Protein AF-A0A5M4AMH2-F1 (afdb_monomer_lite)

pLDDT: mean 90.19, std 12.33, range [43.44, 98.75]

Foldseek 3Di:
DDFPDDDVVVVVVVLVVVLVVVCVVPVDDSVVDDD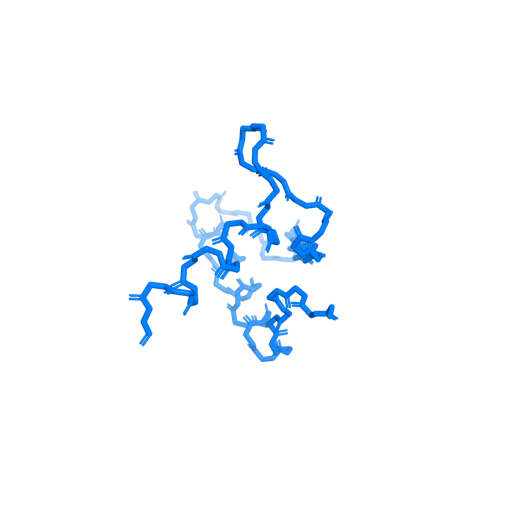DDDTDHQQPDDDPPHGSVRVVVVVVVVD

Sequence (63 aa):
MEGPFLPNEKKEALAKGFTKLASEITDIPREAFVVFIKENPYENMAQGDLMISEKLKLEKEKH

Structure (mmCIF, N/CA/C/O backbone):
data_AF-A0A5M4AMH2-F1
#
_entry.id   AF-A0A5M4AMH2-F1
#
loop_
_atom_site.group_PDB
_atom_site.id
_atom_site.type_symbol
_atom_site.label_atom_id
_atom_site.label_alt_id
_atom_site.label_comp_id
_atom_site.label_asym_id
_atom_site.label_entity_id
_atom_site.label_seq_id
_atom_site.pdbx_PDB_ins_code
_atom_site.Cartn_x
_atom_site.Cartn_y
_atom_site.Cartn_z
_atom_site.occupancy
_atom_site.B_iso_or_equiv
_atom_site.auth_seq_id
_atom_site.auth_comp_id
_atom_site.auth_asym_id
_atom_site.auth_atom_id
_atom_site.pdbx_PDB_model_num
ATOM 1 N N . MET A 1 1 ? 16.949 -4.806 -14.474 1.00 43.44 1 MET A N 1
ATOM 2 C CA . MET A 1 1 ? 15.661 -5.355 -14.022 1.00 43.44 1 MET A CA 1
ATOM 3 C C . MET A 1 1 ? 15.526 -5.081 -12.538 1.00 43.44 1 MET A C 1
ATOM 5 O O . MET A 1 1 ? 15.851 -5.932 -11.728 1.00 43.44 1 MET A O 1
ATOM 9 N N . GLU A 1 2 ? 15.089 -3.882 -12.180 1.00 48.25 2 GLU A N 1
ATOM 10 C CA . GLU A 1 2 ? 14.467 -3.646 -10.880 1.00 48.25 2 GLU A CA 1
ATOM 11 C C . GLU A 1 2 ? 13.195 -2.866 -11.205 1.00 48.25 2 GLU A C 1
ATOM 13 O O . GLU A 1 2 ? 13.255 -1.772 -11.771 1.00 48.25 2 GLU A O 1
ATOM 18 N N . GLY A 1 3 ? 12.034 -3.481 -10.958 1.00 55.94 3 GLY A N 1
ATOM 19 C CA . GLY A 1 3 ? 10.794 -2.720 -10.835 1.00 55.94 3 GLY A CA 1
ATOM 20 C C . GLY A 1 3 ? 10.897 -1.775 -9.634 1.00 55.94 3 GLY A C 1
ATOM 21 O O . GLY A 1 3 ? 11.891 -1.813 -8.905 1.00 55.94 3 GLY A O 1
ATOM 22 N N . PRO A 1 4 ? 9.893 -0.931 -9.371 1.00 64.56 4 PRO A N 1
ATOM 23 C CA . PRO A 1 4 ? 9.893 -0.124 -8.167 1.00 64.56 4 PRO A CA 1
ATOM 24 C C . PRO A 1 4 ? 9.602 -1.056 -6.990 1.00 64.56 4 PRO A C 1
ATOM 26 O O . PRO A 1 4 ? 8.449 -1.293 -6.636 1.00 64.56 4 PRO A O 1
ATOM 29 N N . PHE A 1 5 ? 10.658 -1.627 -6.424 1.00 80.06 5 PHE A N 1
ATOM 30 C CA . PHE A 1 5 ? 10.585 -2.369 -5.181 1.00 80.06 5 PHE A CA 1
ATOM 31 C C . PHE A 1 5 ? 10.737 -1.373 -4.039 1.00 80.06 5 PHE A C 1
ATOM 33 O O . PHE A 1 5 ? 11.765 -0.714 -3.876 1.00 80.06 5 PHE A O 1
ATOM 40 N N . LEU A 1 6 ? 9.677 -1.228 -3.260 1.00 87.38 6 LEU A N 1
ATOM 41 C CA . LEU A 1 6 ? 9.678 -0.430 -2.055 1.00 87.38 6 LEU A CA 1
ATOM 42 C C . LEU A 1 6 ? 10.513 -1.137 -0.977 1.00 87.38 6 LEU A C 1
ATOM 44 O O . LEU A 1 6 ? 10.369 -2.350 -0.774 1.00 87.38 6 LEU A O 1
ATOM 48 N N . PRO A 1 7 ? 11.327 -0.385 -0.217 1.00 91.19 7 PRO A N 1
ATOM 49 C CA . PRO A 1 7 ? 11.911 -0.892 1.016 1.00 91.19 7 PRO A CA 1
ATOM 50 C C . PRO A 1 7 ? 10.822 -1.390 1.973 1.00 91.19 7 PRO A C 1
ATOM 52 O O . PRO A 1 7 ? 9.718 -0.834 2.013 1.00 91.19 7 PRO A O 1
ATOM 55 N N . ASN A 1 8 ? 11.144 -2.395 2.789 1.00 91.50 8 ASN A N 1
ATOM 56 C CA . ASN A 1 8 ? 10.189 -2.998 3.727 1.00 91.50 8 ASN A CA 1
ATOM 57 C C . ASN A 1 8 ? 9.538 -1.963 4.659 1.00 91.50 8 ASN A C 1
ATOM 59 O O . ASN A 1 8 ? 8.326 -1.990 4.840 1.00 91.50 8 ASN A O 1
ATOM 63 N N . GLU A 1 9 ? 10.293 -0.971 5.133 1.00 94.62 9 GLU A N 1
ATOM 64 C CA . GLU A 1 9 ? 9.774 0.112 5.983 1.00 94.62 9 GLU A CA 1
ATOM 65 C C . GLU A 1 9 ? 8.620 0.894 5.327 1.00 94.62 9 GLU A C 1
ATOM 67 O O . GLU A 1 9 ? 7.657 1.299 5.983 1.00 94.62 9 GLU A O 1
ATOM 72 N N . LYS A 1 10 ? 8.674 1.098 4.003 1.00 95.44 10 LYS A N 1
ATOM 73 C CA . LYS A 1 10 ? 7.598 1.772 3.261 1.00 95.44 10 LYS A CA 1
ATOM 74 C C . LYS A 1 10 ? 6.374 0.870 3.130 1.00 95.44 10 LYS A C 1
ATOM 76 O O . LYS A 1 10 ? 5.252 1.359 3.243 1.00 95.44 10 LYS A O 1
ATOM 81 N N . LYS A 1 11 ? 6.580 -0.434 2.938 1.00 95.44 11 LYS A N 1
ATOM 82 C CA . LYS A 1 11 ? 5.499 -1.431 2.892 1.00 95.44 11 LYS A CA 1
ATOM 83 C C . LYS A 1 11 ? 4.763 -1.514 4.229 1.00 95.44 11 LYS A C 1
ATOM 85 O O . LYS A 1 11 ? 3.534 -1.513 4.248 1.00 95.44 11 LYS A O 1
ATOM 90 N N . GLU A 1 12 ? 5.497 -1.493 5.338 1.00 97.19 12 GLU A N 1
ATOM 91 C CA . GLU A 1 12 ? 4.936 -1.460 6.693 1.00 97.19 12 GLU A CA 1
ATOM 92 C C . GLU A 1 12 ? 4.102 -0.198 6.938 1.00 97.19 12 GLU A C 1
ATOM 94 O O . GLU A 1 12 ? 2.976 -0.275 7.441 1.00 97.19 12 GLU A O 1
ATOM 99 N N . ALA A 1 13 ? 4.617 0.966 6.532 1.00 97.94 13 ALA A N 1
ATOM 100 C CA . ALA A 1 13 ? 3.891 2.227 6.646 1.00 97.94 13 ALA A CA 1
ATOM 101 C C . ALA A 1 13 ? 2.578 2.215 5.840 1.00 97.94 13 ALA A C 1
ATOM 103 O O . ALA A 1 13 ? 1.547 2.665 6.349 1.00 97.94 13 ALA A O 1
ATOM 104 N N . LEU A 1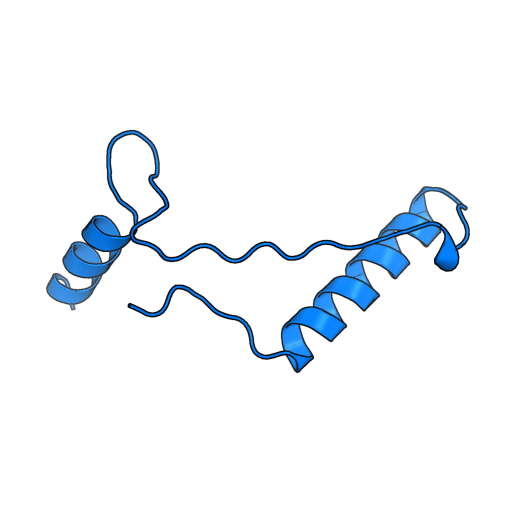 14 ? 2.595 1.659 4.622 1.00 97.75 14 LEU A N 1
ATOM 105 C CA . LEU A 1 14 ? 1.399 1.493 3.789 1.00 97.75 14 LEU A CA 1
ATOM 106 C C . LEU A 1 14 ? 0.374 0.570 4.451 1.00 97.75 14 LEU A C 1
ATOM 108 O O . LEU A 1 14 ? -0.784 0.961 4.593 1.00 97.75 14 LEU A O 1
ATOM 112 N N . ALA A 1 15 ? 0.791 -0.614 4.906 1.00 97.94 15 ALA A N 1
ATOM 113 C CA . ALA A 1 15 ? -0.101 -1.556 5.578 1.00 97.94 15 ALA A CA 1
ATOM 114 C C . ALA A 1 15 ? -0.761 -0.914 6.812 1.00 97.94 15 ALA A C 1
ATOM 116 O O . ALA A 1 15 ? -1.983 -0.952 6.963 1.00 97.94 15 ALA A O 1
ATOM 117 N N . LYS A 1 16 ? 0.025 -0.225 7.650 1.00 98.38 16 LYS A N 1
ATOM 118 C CA . LYS A 1 16 ? -0.484 0.473 8.840 1.00 98.38 16 LYS A CA 1
ATOM 119 C C . LYS A 1 16 ? -1.498 1.563 8.490 1.00 98.38 16 LYS A C 1
ATOM 121 O O . LYS A 1 16 ? -2.514 1.681 9.183 1.00 98.38 16 LYS A O 1
ATOM 126 N N . GLY A 1 17 ? -1.207 2.354 7.456 1.00 98.56 17 GLY A N 1
ATOM 127 C CA . GLY A 1 17 ? -2.060 3.442 6.982 1.00 98.56 17 GLY A CA 1
ATOM 128 C C . GLY A 1 17 ? -3.391 2.942 6.425 1.00 98.56 17 GLY A C 1
ATOM 129 O O . GLY A 1 17 ? -4.442 3.401 6.872 1.00 98.56 17 GLY A O 1
ATOM 130 N N . PHE A 1 18 ? -3.355 1.957 5.523 1.00 98.38 18 PHE A N 1
ATOM 131 C CA . PHE A 1 18 ? -4.561 1.382 4.925 1.00 98.38 18 PHE A CA 1
ATOM 132 C C . PHE A 1 18 ? -5.461 0.719 5.965 1.00 98.38 18 PHE A C 1
ATOM 134 O O . PHE A 1 18 ? -6.648 1.033 6.015 1.00 98.38 18 PHE A O 1
ATOM 141 N N . THR A 1 19 ? -4.910 -0.126 6.843 1.00 98.69 19 THR A N 1
ATOM 142 C CA . THR A 1 19 ? -5.700 -0.775 7.901 1.00 98.69 19 THR A CA 1
ATOM 143 C C . THR A 1 19 ? -6.312 0.247 8.855 1.00 98.69 19 THR A C 1
ATOM 145 O O . THR A 1 19 ? -7.454 0.077 9.272 1.00 98.69 19 THR A O 1
ATOM 148 N N . LYS A 1 20 ? -5.578 1.316 9.205 1.00 98.69 20 LYS A N 1
ATOM 149 C CA . LYS A 1 20 ? -6.110 2.380 10.068 1.00 98.69 20 LYS A CA 1
ATOM 150 C C . LYS A 1 20 ? -7.330 3.040 9.425 1.00 98.69 20 LYS A C 1
ATOM 152 O O . LYS A 1 20 ? -8.387 3.044 10.042 1.00 98.69 20 LYS A O 1
ATOM 157 N N . LEU A 1 21 ? -7.182 3.539 8.199 1.00 98.69 21 LEU A N 1
ATOM 158 C CA . LEU A 1 21 ? -8.253 4.254 7.508 1.00 98.69 21 LEU A CA 1
ATOM 159 C C . LEU A 1 21 ? -9.463 3.348 7.227 1.00 98.69 21 LEU A C 1
ATOM 161 O O . LEU A 1 21 ? -10.600 3.765 7.418 1.00 98.69 21 LEU A O 1
ATOM 165 N N . ALA A 1 22 ? -9.231 2.100 6.809 1.00 98.50 22 ALA A N 1
ATOM 166 C CA . ALA A 1 22 ? -10.306 1.145 6.547 1.00 98.50 22 ALA A CA 1
ATOM 167 C C . ALA A 1 22 ? -11.109 0.826 7.817 1.00 98.50 22 ALA A C 1
ATOM 169 O O . ALA A 1 22 ? -12.336 0.858 7.782 1.00 98.50 22 ALA A O 1
ATOM 170 N N . SER A 1 23 ? -10.428 0.576 8.939 1.00 98.75 23 SER A N 1
ATOM 171 C CA . SER A 1 23 ? -11.078 0.330 10.231 1.00 98.75 23 SER A CA 1
ATOM 172 C C . SER A 1 23 ? -11.884 1.547 10.702 1.00 98.75 23 SER A C 1
ATOM 174 O O . SER A 1 23 ? -13.024 1.383 11.116 1.00 98.75 23 SER A O 1
ATOM 176 N N . GLU A 1 24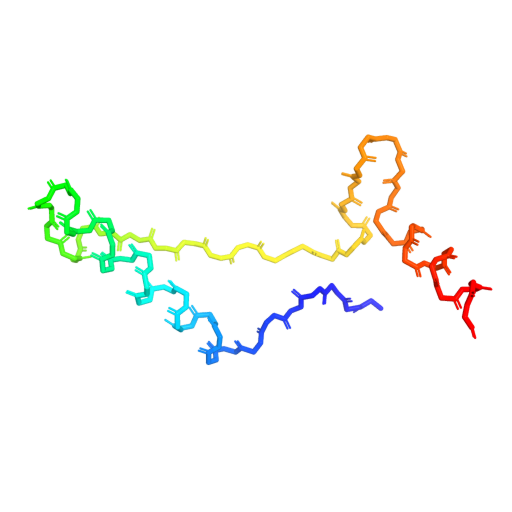 ? -11.350 2.766 10.543 1.00 98.62 24 GLU A N 1
ATOM 177 C CA . GLU A 1 24 ? -12.040 4.016 10.913 1.00 98.62 24 GLU A CA 1
ATOM 178 C C . GLU A 1 24 ? -13.313 4.284 10.094 1.00 98.62 24 GLU A C 1
ATOM 180 O O . GLU A 1 24 ? -14.267 4.840 10.623 1.00 98.62 24 GLU A O 1
ATOM 185 N N . ILE A 1 25 ? -13.339 3.918 8.808 1.00 98.69 25 ILE A N 1
ATOM 186 C CA . ILE A 1 25 ? -14.495 4.159 7.924 1.00 98.69 25 ILE A CA 1
ATOM 187 C C . ILE A 1 25 ? -15.580 3.089 8.092 1.00 98.69 25 ILE A C 1
ATOM 189 O O . ILE A 1 25 ? -16.758 3.362 7.873 1.00 98.69 25 ILE A O 1
ATOM 193 N N . THR A 1 26 ? -15.181 1.854 8.395 1.00 98.50 26 THR A N 1
ATOM 194 C CA . THR A 1 26 ? -16.074 0.684 8.334 1.00 98.50 26 THR A CA 1
ATOM 195 C C . THR A 1 26 ? -16.488 0.149 9.699 1.00 98.50 26 THR A C 1
ATOM 197 O O . THR A 1 26 ? -17.308 -0.764 9.747 1.00 98.50 26 THR A O 1
ATOM 200 N N . ASP A 1 27 ? -15.894 0.653 10.784 1.00 98.19 27 ASP A N 1
ATOM 201 C CA . ASP A 1 27 ? -16.019 0.132 12.153 1.00 98.19 27 ASP A CA 1
ATOM 202 C C . ASP A 1 27 ? -15.607 -1.351 12.315 1.00 98.19 27 ASP A C 1
ATOM 204 O O . ASP A 1 27 ? -15.841 -1.974 13.353 1.00 98.19 27 ASP A O 1
ATOM 208 N N . ILE A 1 28 ? -14.952 -1.944 11.309 1.00 98.69 28 ILE A N 1
ATOM 209 C CA . ILE A 1 28 ? -14.439 -3.317 11.362 1.00 98.69 28 ILE A CA 1
ATOM 210 C C . ILE A 1 28 ? -13.117 -3.343 12.159 1.00 98.69 28 ILE A C 1
ATOM 212 O O . ILE A 1 28 ? -12.257 -2.476 11.949 1.00 98.69 28 ILE A O 1
ATOM 216 N N . PRO A 1 29 ? -12.893 -4.348 13.035 1.00 98.62 29 PRO A N 1
ATOM 217 C CA . PRO A 1 29 ? -11.627 -4.516 13.749 1.00 98.62 29 PRO A CA 1
ATOM 218 C C . PRO A 1 29 ? -10.421 -4.616 12.811 1.00 98.62 29 PRO A C 1
ATOM 220 O O . PRO A 1 29 ? -10.479 -5.242 11.752 1.00 98.62 29 PRO A O 1
ATOM 223 N N . ARG A 1 30 ? -9.292 -4.031 13.220 1.00 98.19 30 ARG A N 1
ATOM 224 C CA . ARG A 1 30 ? -8.065 -3.958 12.407 1.00 98.19 30 ARG A CA 1
ATOM 225 C C . ARG A 1 30 ? -7.564 -5.339 11.976 1.00 98.19 30 ARG A C 1
ATOM 227 O O . ARG A 1 30 ? -7.036 -5.478 10.876 1.00 98.19 30 ARG A O 1
ATOM 234 N N . GLU A 1 31 ? -7.741 -6.339 12.831 1.00 97.81 31 GLU A N 1
ATOM 235 C CA . GLU A 1 31 ? -7.266 -7.717 12.672 1.00 97.81 31 GLU A CA 1
ATOM 236 C C . GLU A 1 31 ? -8.018 -8.478 11.570 1.00 97.81 31 GLU A C 1
ATOM 238 O O . GLU A 1 31 ? -7.538 -9.506 11.098 1.00 97.81 31 GLU A O 1
ATOM 243 N N . ALA A 1 32 ? -9.174 -7.971 11.131 1.00 98.25 32 ALA A N 1
ATOM 244 C CA . ALA A 1 32 ? -9.931 -8.540 10.018 1.00 98.25 32 ALA A CA 1
ATOM 245 C C . ALA A 1 32 ? -9.377 -8.135 8.638 1.00 98.25 32 ALA A C 1
ATOM 247 O O . ALA A 1 32 ? -9.805 -8.681 7.620 1.00 98.25 32 ALA A O 1
ATOM 248 N N . PHE A 1 33 ? -8.438 -7.184 8.578 1.00 98.25 33 PHE A N 1
ATOM 249 C CA . PHE A 1 33 ? -7.880 -6.682 7.324 1.00 98.25 33 PHE A CA 1
ATOM 250 C C . PHE A 1 33 ? -6.524 -7.309 6.998 1.00 98.25 33 PHE A C 1
ATOM 252 O O . PHE A 1 33 ? -5.591 -7.271 7.798 1.00 98.25 33 PHE A O 1
ATOM 259 N N . VAL A 1 34 ? -6.381 -7.782 5.758 1.00 98.06 34 VAL A N 1
ATOM 260 C CA . VAL A 1 34 ? -5.102 -8.216 5.180 1.00 98.06 34 VAL A CA 1
ATOM 261 C C . VAL A 1 34 ? -4.733 -7.280 4.031 1.00 98.06 34 VAL A C 1
ATOM 263 O O . VAL A 1 34 ? -5.519 -7.091 3.104 1.00 98.06 34 VAL A O 1
ATOM 266 N N . VAL A 1 35 ? -3.532 -6.696 4.079 1.00 97.19 35 VAL A N 1
ATOM 267 C CA . VAL A 1 35 ? -3.015 -5.798 3.034 1.00 97.19 35 VAL A CA 1
ATOM 268 C C . VAL A 1 35 ? -1.986 -6.546 2.191 1.00 97.19 35 VAL A C 1
ATOM 270 O O . VAL A 1 35 ? -0.911 -6.896 2.674 1.00 97.19 35 VAL A O 1
ATOM 273 N N . PHE A 1 36 ? -2.300 -6.759 0.914 1.00 96.44 36 PHE A N 1
ATOM 274 C CA . PHE A 1 36 ? -1.368 -7.322 -0.062 1.00 96.44 36 PHE A CA 1
ATOM 275 C C . PHE A 1 36 ? -0.711 -6.208 -0.877 1.00 96.44 36 PHE A C 1
ATOM 277 O O . PHE A 1 36 ? -1.393 -5.428 -1.538 1.00 96.44 36 PHE A O 1
ATOM 284 N N . ILE A 1 37 ? 0.621 -6.162 -0.870 1.00 94.25 37 ILE A N 1
ATOM 285 C CA . ILE A 1 37 ? 1.408 -5.248 -1.704 1.00 94.25 37 ILE A CA 1
ATOM 286 C C . ILE A 1 37 ? 2.040 -6.076 -2.819 1.00 94.25 37 ILE A C 1
ATOM 288 O O . ILE A 1 37 ? 2.919 -6.898 -2.565 1.00 94.25 37 ILE A O 1
ATOM 292 N N . LYS A 1 38 ? 1.565 -5.882 -4.053 1.00 91.69 38 LYS A N 1
ATOM 293 C CA . LYS A 1 38 ? 2.054 -6.601 -5.232 1.00 91.69 38 LYS A CA 1
ATOM 294 C C . LYS A 1 38 ? 2.926 -5.687 -6.083 1.00 91.69 38 LYS A C 1
ATOM 296 O O . LYS A 1 38 ? 2.426 -4.783 -6.747 1.00 91.69 38 LYS A O 1
ATOM 301 N N . G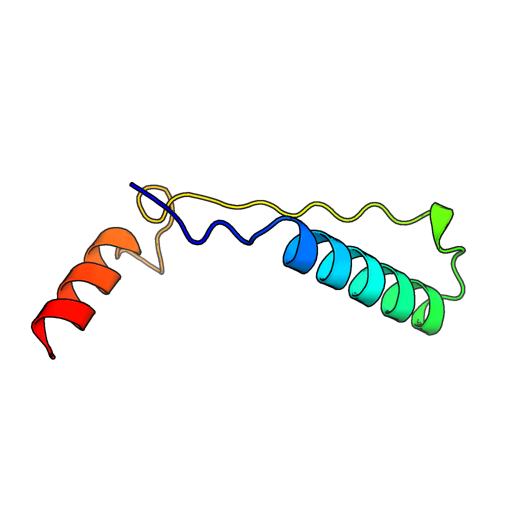LU A 1 39 ? 4.218 -5.967 -6.089 1.00 89.06 39 GLU A N 1
ATOM 302 C CA . GLU A 1 39 ? 5.201 -5.280 -6.922 1.00 89.06 39 GLU A CA 1
ATOM 303 C C . GLU A 1 39 ? 5.448 -6.105 -8.180 1.00 89.06 39 GLU A C 1
ATOM 305 O O . GLU A 1 39 ? 5.636 -7.319 -8.104 1.00 89.06 39 GLU A O 1
ATOM 310 N N . ASN A 1 40 ? 5.424 -5.456 -9.341 1.00 89.94 40 ASN A N 1
ATOM 311 C CA . ASN A 1 40 ? 5.714 -6.106 -10.612 1.00 89.94 40 ASN A CA 1
ATOM 312 C C . ASN A 1 40 ? 6.897 -5.386 -11.273 1.00 89.94 40 ASN A C 1
ATOM 314 O O . ASN A 1 40 ? 6.947 -4.153 -11.240 1.00 89.94 40 ASN A O 1
ATOM 318 N N . PRO A 1 41 ? 7.842 -6.123 -11.879 1.00 88.94 41 PRO A N 1
ATOM 319 C CA . PRO A 1 41 ? 8.853 -5.531 -12.745 1.00 88.94 41 PRO A CA 1
ATOM 320 C C . PRO A 1 41 ? 8.209 -4.702 -13.859 1.00 88.94 41 PRO A C 1
ATOM 322 O O . PRO A 1 41 ? 7.130 -5.046 -14.347 1.00 88.94 41 PRO A O 1
ATOM 325 N N . TYR A 1 42 ? 8.882 -3.639 -14.300 1.00 88.12 42 TYR A N 1
ATOM 326 C CA . TYR A 1 42 ? 8.369 -2.778 -15.370 1.00 88.12 42 TYR A CA 1
ATOM 327 C C . TYR A 1 42 ? 8.211 -3.516 -16.702 1.00 88.12 42 TYR A C 1
ATOM 329 O O . TYR A 1 42 ? 7.369 -3.153 -17.518 1.00 88.12 42 TYR A O 1
ATOM 337 N N . GLU A 1 43 ? 8.992 -4.571 -16.911 1.00 89.69 43 GLU A N 1
ATOM 338 C CA . GLU A 1 43 ? 8.914 -5.468 -18.061 1.00 89.69 43 GLU A CA 1
ATOM 339 C C . GLU A 1 43 ? 7.648 -6.341 -18.055 1.00 89.69 43 GLU A C 1
ATOM 341 O O . GLU A 1 43 ? 7.310 -6.926 -19.078 1.00 89.69 43 GLU A O 1
ATOM 346 N N . ASN A 1 44 ? 6.924 -6.396 -16.934 1.00 91.38 44 ASN A N 1
ATOM 347 C CA . ASN A 1 44 ? 5.679 -7.153 -16.781 1.00 91.38 44 ASN A CA 1
ATOM 348 C C . ASN A 1 44 ? 4.447 -6.237 -16.709 1.00 91.38 44 A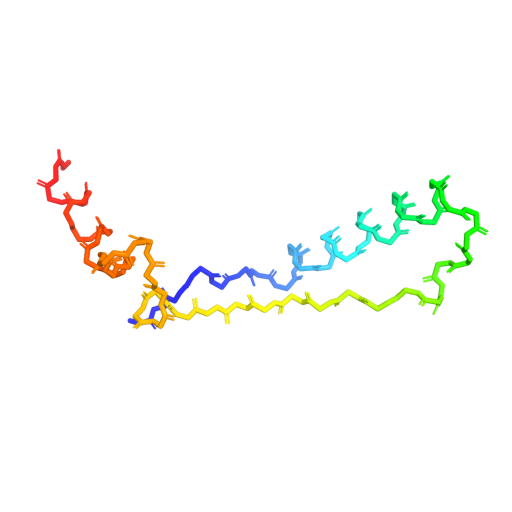SN A C 1
ATOM 350 O O . ASN A 1 44 ? 3.357 -6.687 -16.351 1.00 91.38 44 ASN A O 1
ATOM 354 N N . MET A 1 45 ? 4.613 -4.944 -16.990 1.00 91.81 45 MET A N 1
ATOM 355 C CA . MET A 1 45 ? 3.553 -3.946 -16.913 1.00 91.81 45 MET A CA 1
ATOM 356 C C . MET A 1 45 ? 3.480 -3.165 -18.222 1.00 91.81 45 MET A C 1
ATOM 358 O O . MET A 1 45 ? 4.503 -2.741 -18.758 1.00 91.81 45 MET A O 1
ATOM 362 N N . ALA A 1 46 ? 2.262 -2.911 -18.690 1.00 93.75 46 ALA A N 1
ATOM 363 C CA . ALA A 1 46 ? 1.988 -2.023 -19.811 1.00 93.75 46 ALA A CA 1
ATOM 364 C C . ALA A 1 46 ? 0.925 -0.993 -19.419 1.00 93.75 46 ALA A C 1
ATOM 366 O O . ALA A 1 46 ? 0.046 -1.272 -18.597 1.00 93.75 46 ALA A O 1
ATOM 367 N N . GLN A 1 47 ? 1.009 0.198 -20.005 1.00 92.81 47 GLN A N 1
ATOM 368 C CA . GLN A 1 47 ? -0.050 1.201 -19.964 1.00 92.81 47 GLN A CA 1
ATOM 369 C C . GLN A 1 47 ? -0.578 1.379 -21.386 1.00 92.81 47 GLN A C 1
ATOM 371 O O . GLN A 1 47 ? 0.093 1.975 -22.224 1.00 92.81 47 GLN A O 1
ATOM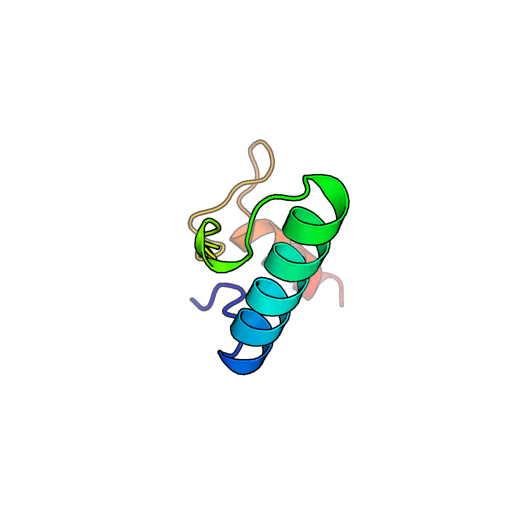 376 N N . GLY A 1 48 ? -1.779 0.860 -21.650 1.00 93.00 48 GLY A N 1
ATOM 377 C CA . GLY A 1 48 ? -2.255 0.705 -23.023 1.00 93.00 48 GLY A CA 1
ATOM 378 C C . GLY A 1 48 ? -1.447 -0.376 -23.742 1.00 93.00 48 GLY A C 1
ATOM 379 O O . GLY A 1 48 ? -1.308 -1.482 -23.223 1.00 93.00 48 GLY A O 1
ATOM 380 N N . ASP A 1 49 ? -0.914 -0.041 -24.910 1.00 94.44 49 ASP A N 1
ATOM 381 C CA . ASP A 1 49 ? -0.050 -0.884 -25.743 1.00 94.44 49 ASP A CA 1
ATOM 382 C C . ASP A 1 49 ? 1.455 -0.679 -25.487 1.00 94.44 49 ASP A C 1
ATOM 384 O O . ASP A 1 49 ? 2.270 -1.426 -26.022 1.00 94.44 49 ASP A O 1
ATOM 388 N N . LEU A 1 50 ? 1.835 0.290 -24.647 1.00 94.75 50 LEU A N 1
ATOM 389 C CA . LEU A 1 50 ? 3.233 0.616 -24.366 1.00 94.75 50 LEU A CA 1
ATOM 390 C C . LEU A 1 50 ? 3.727 -0.043 -23.072 1.00 94.75 50 LEU A C 1
ATOM 392 O O . LEU A 1 50 ? 3.142 0.146 -21.996 1.00 94.75 50 LEU A O 1
ATOM 396 N N . MET A 1 51 ? 4.856 -0.752 -23.151 1.00 94.44 51 MET A N 1
ATOM 397 C CA . MET A 1 51 ? 5.510 -1.328 -21.974 1.00 94.44 51 MET A CA 1
ATOM 398 C C . MET A 1 51 ? 6.051 -0.221 -21.062 1.00 94.44 51 MET A C 1
ATOM 400 O O . MET A 1 51 ? 6.680 0.737 -21.519 1.00 94.44 51 MET A O 1
ATOM 404 N N . ILE A 1 52 ? 5.878 -0.358 -19.744 1.00 92.88 52 ILE A N 1
ATOM 405 C CA . ILE A 1 52 ? 6.392 0.646 -18.794 1.00 92.88 52 ILE A CA 1
ATOM 406 C C . ILE A 1 52 ? 7.923 0.719 -18.854 1.00 92.88 52 ILE A C 1
ATOM 408 O O . ILE A 1 52 ? 8.501 1.803 -18.764 1.00 92.88 52 ILE A O 1
ATOM 412 N N . SER A 1 53 ? 8.586 -0.419 -19.072 1.00 91.19 53 SER A N 1
ATOM 413 C CA . SER A 1 53 ? 10.037 -0.480 -19.272 1.00 91.19 53 SER A CA 1
ATOM 414 C C . SER A 1 53 ? 10.512 0.330 -20.485 1.00 91.19 53 SER A C 1
ATOM 416 O O . SER A 1 53 ? 11.590 0.922 -20.433 1.00 91.19 53 SER A O 1
ATOM 418 N N . GLU A 1 54 ? 9.722 0.395 -21.559 1.00 92.88 54 GLU A N 1
ATOM 419 C CA . GLU A 1 54 ? 10.011 1.201 -22.751 1.00 92.88 54 GLU A CA 1
ATOM 420 C C . GLU A 1 54 ? 9.772 2.685 -22.480 1.00 92.88 54 GLU A C 1
ATOM 422 O O . GLU A 1 54 ? 10.640 3.512 -22.764 1.00 92.88 54 GLU A O 1
ATOM 427 N N . LYS A 1 55 ? 8.650 3.020 -21.834 1.00 90.50 55 LYS A N 1
ATOM 428 C CA . LYS A 1 55 ? 8.325 4.397 -21.439 1.00 90.50 55 LYS A CA 1
ATOM 429 C C . LYS A 1 55 ? 9.436 5.036 -20.594 1.00 90.50 55 LYS A C 1
ATOM 431 O O . LYS A 1 55 ? 9.835 6.167 -20.859 1.00 90.50 55 LYS A O 1
ATOM 436 N N . LEU A 1 56 ? 9.986 4.298 -19.628 1.00 87.88 56 LEU A N 1
ATOM 437 C CA . LEU A 1 56 ? 11.063 4.787 -18.758 1.00 87.88 56 LEU A CA 1
ATOM 438 C C . LEU A 1 56 ? 12.390 5.021 -19.492 1.00 87.88 56 LEU A C 1
ATOM 440 O O . LEU A 1 56 ? 13.162 5.887 -19.084 1.00 87.88 56 LEU A O 1
ATOM 444 N N . LYS A 1 57 ? 12.683 4.266 -20.559 1.00 88.19 57 LYS A N 1
ATOM 445 C CA . LYS A 1 57 ? 13.862 4.529 -21.404 1.00 88.19 57 LYS A CA 1
ATOM 446 C C . LYS A 1 57 ? 13.698 5.854 -22.147 1.00 88.19 57 LYS A C 1
ATOM 448 O O . LYS A 1 57 ? 14.579 6.703 -22.060 1.00 88.19 57 LYS A O 1
ATOM 453 N N . LEU A 1 58 ? 12.530 6.063 -22.760 1.00 86.81 58 LEU A N 1
ATOM 454 C CA . LEU A 1 58 ? 12.207 7.292 -23.492 1.00 86.81 58 LEU A CA 1
ATOM 455 C C . LEU A 1 58 ? 12.247 8.547 -22.604 1.00 86.81 58 LEU A C 1
ATOM 457 O O . LEU A 1 58 ? 12.566 9.630 -23.082 1.00 86.81 58 LEU A O 1
ATOM 461 N N . GLU A 1 59 ? 11.904 8.435 -21.318 1.00 84.81 59 GLU A N 1
ATOM 462 C CA . GLU A 1 59 ? 11.971 9.558 -20.369 1.00 84.81 59 GLU A CA 1
ATOM 463 C C . GLU A 1 59 ? 13.408 9.907 -19.953 1.00 84.81 59 GLU A C 1
ATOM 465 O O . GLU A 1 59 ? 13.720 11.088 -19.773 1.00 84.81 59 GLU A O 1
ATOM 470 N N . LYS A 1 60 ? 14.287 8.903 -19.846 1.00 80.69 60 LYS A N 1
ATOM 471 C CA . LYS A 1 60 ? 15.714 9.101 -19.548 1.00 80.69 60 LYS A CA 1
ATOM 472 C C . LYS A 1 60 ? 16.476 9.727 -20.708 1.00 80.69 60 LYS A C 1
ATOM 474 O O . LYS A 1 60 ? 17.388 10.491 -20.462 1.00 80.69 60 LYS A O 1
ATOM 479 N N . GLU A 1 61 ? 16.101 9.425 -21.947 1.00 79.25 61 GLU A N 1
ATOM 480 C CA . GLU A 1 61 ? 16.734 9.989 -23.152 1.00 79.25 61 GLU A CA 1
ATOM 481 C C . GLU A 1 61 ? 16.353 11.459 -23.407 1.00 79.25 61 GLU A C 1
ATOM 483 O O . GLU A 1 61 ? 16.969 12.130 -24.232 1.00 79.25 61 GLU A O 1
ATOM 488 N N . LYS A 1 62 ? 15.330 11.970 -22.708 1.00 71.94 62 LYS A N 1
ATOM 489 C CA . LYS A 1 62 ? 14.886 13.371 -22.787 1.00 71.94 62 LYS A CA 1
ATOM 490 C C . LYS A 1 62 ? 15.625 14.316 -21.829 1.00 71.94 62 LYS A C 1
ATOM 492 O O . LYS A 1 62 ? 15.381 15.519 -21.909 1.00 71.94 62 LYS A O 1
ATOM 497 N N . HIS A 1 63 ? 16.467 13.795 -20.934 1.00 54.34 63 HIS A N 1
ATOM 498 C CA . HIS A 1 63 ? 17.225 14.543 -19.921 1.00 54.34 63 HIS A CA 1
ATOM 499 C C . HIS A 1 63 ? 18.719 14.230 -20.025 1.00 54.34 63 HIS A C 1
ATOM 501 O O . HIS A 1 63 ? 19.511 15.100 -19.604 1.00 54.34 63 HIS A O 1
#

Secondary structure (DSSP, 8-state):
-------HHHHHHHHHHHHHHHHHHH---GGG---------GGG-EETTEEHHHHHHHHHTT-

Radius of gyration: 16.66 Å; chains: 1; bounding box: 33×23×40 Å